Protein AF-A0A5N9E1M3-F1 (afdb_monomer_lite)

Sequence (69 aa):
MGYLKKYLDSHDKREMVEVIDQYRQEFLPLVVPITLLRHHLNRHPVPEWVKQQTYLNPDPRELMLRNHV

pLDDT: mean 77.13, std 12.43, range [50.97, 95.44]

Foldseek 3Di:
DPPCPVVDDPVLVVVLVVQVVCVVVVNDFPVVSLVSVLVSCVVDPHDPVVVVDCSSVPDPVVVVVSPDD

Radius of gyration: 12.52 Å; chains: 1; bounding box: 31×14×33 Å

Structure (mmCIF, N/CA/C/O backbone):
data_AF-A0A5N9E1M3-F1
#
_entry.id   AF-A0A5N9E1M3-F1
#
loop_
_atom_site.group_PDB
_atom_site.id
_atom_site.type_symbol
_atom_site.label_atom_id
_atom_site.label_alt_id
_atom_site.label_comp_id
_atom_site.label_asym_id
_atom_site.label_entity_id
_atom_site.label_seq_id
_atom_site.pdbx_PDB_ins_code
_atom_site.Cartn_x
_atom_site.Cartn_y
_atom_site.Cartn_z
_atom_site.occupancy
_atom_site.B_iso_or_equiv
_atom_site.auth_seq_id
_atom_site.auth_comp_id
_atom_site.auth_asym_id
_atom_site.auth_atom_id
_atom_site.pdbx_PDB_model_num
ATOM 1 N N . MET A 1 1 ? 4.687 6.976 6.675 1.00 59.06 1 MET A N 1
ATOM 2 C CA . MET A 1 1 ? 3.692 6.007 7.191 1.00 59.06 1 MET A CA 1
ATOM 3 C C . MET A 1 1 ? 2.411 6.758 7.544 1.00 59.06 1 MET A C 1
ATOM 5 O O . MET A 1 1 ? 2.374 7.387 8.595 1.00 59.06 1 MET A O 1
ATOM 9 N N . GLY A 1 2 ? 1.435 6.792 6.628 1.00 68.19 2 GLY A N 1
ATOM 10 C CA . GLY A 1 2 ? 0.154 7.505 6.773 1.00 68.19 2 GLY A CA 1
ATOM 11 C C . GLY A 1 2 ? -0.845 6.783 7.691 1.00 68.19 2 GLY A C 1
ATOM 12 O O . GLY A 1 2 ? -0.484 6.370 8.790 1.00 68.19 2 GLY A O 1
ATOM 13 N N . TYR A 1 3 ? -2.090 6.604 7.234 1.00 68.06 3 TYR A N 1
ATOM 14 C CA . TYR A 1 3 ? -3.222 6.035 7.994 1.00 68.06 3 TYR A CA 1
ATOM 15 C C . TYR A 1 3 ? -2.902 4.718 8.738 1.00 68.06 3 TYR A C 1
ATOM 17 O O . TYR A 1 3 ? -3.247 4.560 9.906 1.00 68.06 3 TYR A O 1
ATOM 25 N N . LEU A 1 4 ? -2.142 3.816 8.112 1.00 69.19 4 LEU A N 1
ATOM 26 C CA . LEU A 1 4 ? -1.754 2.512 8.668 1.00 69.19 4 LEU A CA 1
ATOM 27 C C . LEU A 1 4 ? -0.793 2.574 9.869 1.00 69.19 4 LEU A C 1
ATOM 29 O O . LEU A 1 4 ? -0.660 1.590 10.592 1.00 69.19 4 LEU A O 1
ATOM 33 N N . LYS A 1 5 ? -0.140 3.712 10.153 1.00 73.00 5 LYS A N 1
ATOM 34 C CA . LYS A 1 5 ? 0.869 3.806 11.232 1.00 73.00 5 LYS A CA 1
ATOM 35 C C . LYS A 1 5 ? 0.325 3.398 12.610 1.00 73.00 5 LYS A C 1
ATOM 37 O O . LYS A 1 5 ? 1.099 2.939 13.450 1.00 73.00 5 LYS A O 1
ATOM 42 N N . LYS A 1 6 ? -0.975 3.586 12.851 1.00 73.81 6 LYS A N 1
ATOM 43 C CA . LYS A 1 6 ? -1.645 3.247 14.118 1.00 73.81 6 LYS A CA 1
ATOM 44 C C . LYS A 1 6 ? -2.153 1.803 14.188 1.00 73.81 6 LYS A C 1
ATOM 46 O O . LYS A 1 6 ? -2.516 1.366 15.270 1.00 73.81 6 LYS A O 1
ATOM 51 N N . TYR A 1 7 ? -2.175 1.099 13.061 1.00 74.94 7 TYR A N 1
ATOM 52 C CA . TYR A 1 7 ? -2.783 -0.224 12.933 1.00 74.94 7 TYR A CA 1
ATOM 53 C C . TYR A 1 7 ? -1.753 -1.338 12.730 1.00 74.94 7 TYR A C 1
ATOM 55 O O . TYR A 1 7 ? -1.995 -2.465 13.136 1.00 74.94 7 TYR A O 1
ATOM 63 N N . LEU A 1 8 ? -0.589 -1.002 12.169 1.00 81.44 8 LEU A N 1
ATOM 64 C CA . LEU A 1 8 ? 0.527 -1.933 12.027 1.00 81.44 8 LEU A CA 1
ATOM 65 C C . LEU A 1 8 ? 1.287 -2.083 13.345 1.00 81.44 8 LEU A C 1
ATOM 67 O O . LEU A 1 8 ? 1.646 -1.077 13.983 1.00 81.44 8 LEU A O 1
ATOM 71 N N . ASP A 1 9 ? 1.599 -3.320 13.709 1.00 84.62 9 ASP A N 1
ATOM 72 C CA . ASP A 1 9 ? 2.537 -3.596 14.787 1.00 84.62 9 ASP A CA 1
ATOM 73 C C . ASP A 1 9 ? 3.989 -3.272 14.365 1.00 84.62 9 ASP A C 1
ATOM 75 O O . ASP A 1 9 ? 4.271 -2.792 13.261 1.00 84.62 9 ASP A O 1
ATOM 79 N N . SER A 1 10 ? 4.935 -3.437 15.286 1.00 85.94 10 SER A N 1
ATOM 80 C CA . SER A 1 10 ? 6.347 -3.126 15.029 1.00 85.94 10 SER A CA 1
ATOM 81 C C . SER A 1 10 ? 7.019 -4.089 14.044 1.00 85.94 10 SER A C 1
ATOM 83 O O . SER A 1 10 ? 8.077 -3.758 13.506 1.00 85.94 10 SER A O 1
ATOM 85 N N . HIS A 1 11 ? 6.467 -5.283 13.844 1.00 87.38 11 HIS A N 1
ATOM 86 C CA . HIS A 1 11 ? 6.958 -6.253 12.874 1.00 87.38 11 HIS A CA 1
ATOM 87 C C . HIS A 1 11 ? 6.483 -5.869 11.469 1.00 87.38 11 HIS A C 1
ATOM 89 O O . HIS A 1 11 ? 7.314 -5.583 10.609 1.00 87.38 11 HIS A O 1
ATOM 95 N N . ASP A 1 12 ? 5.175 -5.695 11.291 1.00 87.12 12 ASP A N 1
ATOM 96 C CA . ASP A 1 12 ? 4.548 -5.307 10.024 1.00 87.12 12 ASP A CA 1
ATOM 97 C C . ASP A 1 12 ? 5.093 -3.974 9.491 1.00 87.12 12 ASP A C 1
ATOM 99 O O . ASP A 1 12 ? 5.295 -3.774 8.294 1.00 87.12 12 ASP A O 1
ATOM 103 N N . LYS A 1 13 ? 5.384 -3.023 10.390 1.00 87.56 13 LYS A N 1
ATOM 104 C CA . LYS A 1 13 ? 6.033 -1.758 10.012 1.00 87.56 13 LYS A CA 1
ATOM 105 C C . LYS A 1 13 ? 7.411 -1.967 9.403 1.00 87.56 13 LYS A C 1
ATOM 107 O O . LYS A 1 13 ? 7.762 -1.225 8.489 1.00 87.56 13 LYS A O 1
ATOM 112 N N . ARG A 1 14 ? 8.203 -2.895 9.946 1.00 90.44 14 ARG A N 1
ATOM 113 C CA . ARG A 1 14 ? 9.557 -3.171 9.453 1.00 90.44 14 ARG A CA 1
ATOM 114 C C . ARG A 1 14 ? 9.494 -3.851 8.098 1.00 90.44 14 ARG A C 1
ATOM 116 O O . ARG A 1 14 ? 10.124 -3.350 7.176 1.00 90.44 14 ARG A O 1
ATOM 123 N N . GLU A 1 15 ? 8.655 -4.873 7.970 1.00 91.75 15 GLU A N 1
ATOM 1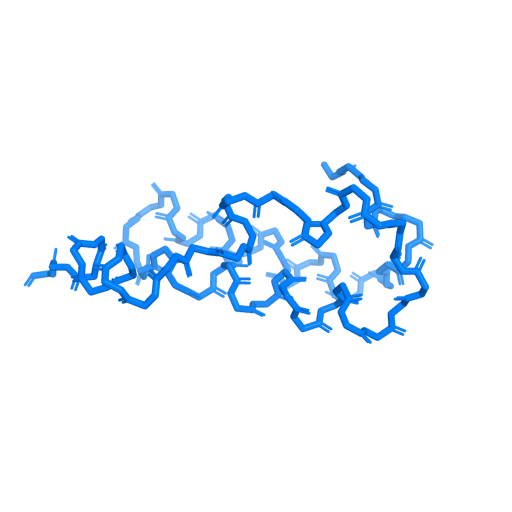24 C CA . GLU A 1 15 ? 8.414 -5.562 6.701 1.00 91.75 15 GLU A CA 1
ATOM 125 C C . GLU A 1 15 ? 7.965 -4.580 5.610 1.00 91.75 15 GLU A C 1
ATOM 127 O O . GLU A 1 15 ? 8.535 -4.533 4.524 1.00 91.75 15 GLU A O 1
ATOM 132 N N . MET A 1 16 ? 7.011 -3.697 5.920 1.00 90.88 16 MET A N 1
ATOM 133 C CA . MET A 1 16 ? 6.546 -2.688 4.969 1.00 90.88 16 MET A CA 1
ATOM 134 C C . MET A 1 16 ? 7.653 -1.713 4.543 1.00 90.88 16 MET A C 1
ATOM 136 O O . MET A 1 16 ? 7.729 -1.344 3.372 1.00 90.88 16 MET A O 1
ATOM 140 N N . VAL A 1 17 ? 8.496 -1.256 5.476 1.00 91.44 17 VAL A N 1
ATOM 141 C CA . VAL A 1 17 ? 9.632 -0.378 5.139 1.00 91.44 17 VAL A CA 1
ATOM 142 C C . VAL A 1 17 ? 10.621 -1.106 4.239 1.00 91.44 17 VAL A C 1
ATOM 144 O O . VAL A 1 17 ? 11.059 -0.529 3.250 1.00 91.44 17 VAL A O 1
ATOM 147 N N . GLU A 1 18 ? 10.936 -2.357 4.560 1.00 94.31 18 GLU A N 1
ATOM 148 C CA . GLU A 1 18 ? 11.882 -3.175 3.808 1.00 94.31 18 GLU A CA 1
ATOM 149 C C . GLU A 1 18 ? 11.401 -3.432 2.378 1.00 94.31 18 GLU A C 1
ATOM 151 O O . GLU A 1 18 ? 12.139 -3.183 1.431 1.00 94.31 18 GLU A O 1
ATOM 156 N N . VAL A 1 19 ? 10.139 -3.825 2.196 1.00 93.38 19 VAL A N 1
ATOM 157 C CA . VAL A 1 19 ? 9.566 -4.062 0.862 1.00 93.38 19 VAL A CA 1
ATOM 158 C C . VAL A 1 19 ? 9.525 -2.775 0.030 1.00 93.38 19 VAL A C 1
ATOM 160 O O . VAL A 1 19 ? 9.791 -2.804 -1.172 1.00 93.38 19 VAL A O 1
ATOM 163 N N . ILE A 1 20 ? 9.215 -1.628 0.647 1.00 91.06 20 ILE A N 1
ATOM 164 C CA . ILE A 1 20 ? 9.264 -0.328 -0.041 1.00 91.06 20 ILE A CA 1
ATOM 165 C C . ILE A 1 20 ? 10.698 0.011 -0.455 1.00 91.06 20 ILE A C 1
ATOM 167 O O . ILE A 1 20 ? 10.901 0.529 -1.552 1.00 91.06 20 ILE A O 1
ATOM 171 N N . ASP A 1 21 ? 11.678 -0.251 0.406 1.00 94.38 21 ASP A N 1
ATOM 172 C CA . ASP A 1 21 ? 13.084 0.022 0.119 1.00 94.38 21 ASP A CA 1
ATOM 173 C C . ASP A 1 21 ? 13.611 -0.872 -1.012 1.00 94.38 21 ASP A C 1
ATOM 175 O O . ASP A 1 21 ? 14.180 -0.372 -1.980 1.00 94.38 21 ASP A O 1
ATOM 179 N N . GLN A 1 22 ? 13.299 -2.168 -0.973 1.00 93.12 22 GLN A N 1
ATOM 180 C CA . GLN A 1 22 ? 13.634 -3.112 -2.039 1.00 93.12 22 GLN A CA 1
ATOM 181 C C . GLN A 1 22 ? 12.969 -2.744 -3.374 1.00 93.12 22 GLN A C 1
ATOM 183 O O . GLN A 1 22 ? 13.613 -2.831 -4.416 1.00 93.12 22 GLN A O 1
ATOM 188 N N . TYR A 1 23 ? 11.718 -2.265 -3.362 1.00 91.31 23 TYR A N 1
ATOM 189 C CA . TYR A 1 23 ? 11.080 -1.717 -4.566 1.00 91.31 23 TYR A CA 1
ATOM 190 C C . TYR A 1 23 ? 11.818 -0.480 -5.097 1.00 91.31 23 TYR A C 1
ATOM 192 O O . TYR A 1 23 ? 12.057 -0.367 -6.296 1.00 91.31 23 TYR A O 1
ATOM 200 N N . ARG A 1 24 ? 12.209 0.454 -4.219 1.00 90.00 24 ARG A N 1
ATOM 201 C CA . ARG A 1 24 ? 12.945 1.667 -4.620 1.00 90.00 24 ARG A CA 1
ATOM 202 C C . ARG A 1 24 ? 14.314 1.367 -5.223 1.00 90.00 24 ARG A C 1
ATOM 204 O O . ARG A 1 24 ? 14.807 2.179 -5.996 1.00 90.00 24 ARG A O 1
ATOM 211 N N . GLN A 1 25 ? 14.915 0.248 -4.833 1.00 95.44 25 GLN A N 1
ATOM 212 C CA . GLN A 1 25 ? 16.169 -0.261 -5.382 1.00 95.44 25 GLN A CA 1
ATOM 213 C C . GLN A 1 25 ? 15.955 -1.186 -6.596 1.00 95.44 25 GLN A C 1
ATOM 215 O O . GLN A 1 25 ? 16.901 -1.822 -7.042 1.00 95.44 25 GLN A O 1
ATOM 220 N N . GLU A 1 26 ? 14.725 -1.276 -7.118 1.00 90.69 26 GLU A N 1
ATOM 221 C CA . GLU A 1 26 ? 14.336 -2.114 -8.266 1.00 90.69 26 GLU A CA 1
ATOM 222 C C . GLU A 1 26 ? 14.518 -3.630 -8.046 1.00 90.69 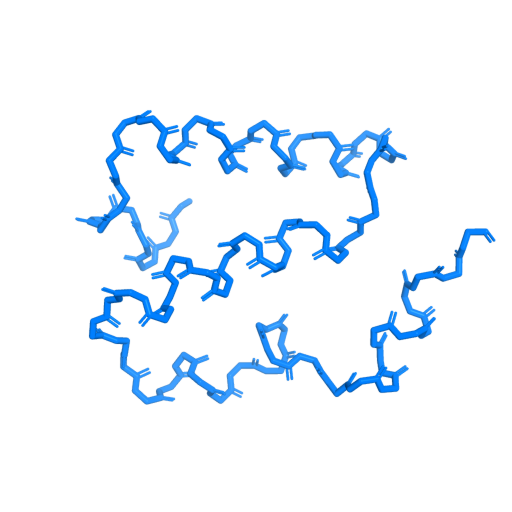26 GLU A C 1
ATOM 224 O O . GLU A 1 26 ? 14.384 -4.420 -8.977 1.00 90.69 26 GLU A O 1
ATOM 229 N N . PHE A 1 27 ? 14.750 -4.072 -6.804 1.00 91.31 27 PHE A N 1
ATOM 230 C CA . PHE A 1 27 ? 14.857 -5.495 -6.463 1.00 91.31 27 PHE A CA 1
ATOM 231 C C . PHE A 1 27 ? 13.507 -6.210 -6.427 1.00 91.31 27 PHE A C 1
ATOM 233 O O . PHE A 1 27 ? 13.446 -7.425 -6.612 1.00 91.31 27 PHE A O 1
ATOM 240 N N . LEU A 1 28 ? 12.426 -5.471 -6.171 1.00 89.12 28 LEU A N 1
ATOM 241 C CA . LEU A 1 28 ? 11.068 -5.999 -6.159 1.00 89.12 28 LEU A CA 1
ATOM 242 C C . LEU A 1 28 ? 10.157 -5.196 -7.087 1.00 89.12 28 LEU A C 1
ATOM 244 O O . LEU A 1 28 ? 10.280 -3.974 -7.160 1.00 89.12 28 LEU A O 1
ATOM 248 N N . PRO A 1 29 ? 9.178 -5.845 -7.737 1.00 88.44 29 PRO A N 1
ATOM 249 C CA . PRO A 1 29 ? 8.185 -5.140 -8.528 1.00 88.44 29 PRO A CA 1
ATOM 250 C C . PRO A 1 29 ? 7.186 -4.400 -7.630 1.00 88.44 29 PRO A C 1
ATOM 252 O O . PRO A 1 29 ? 6.870 -4.833 -6.519 1.00 88.44 29 PRO A O 1
ATOM 255 N N . LEU A 1 30 ? 6.606 -3.315 -8.155 1.00 83.62 30 LEU A N 1
ATOM 256 C CA . LEU A 1 30 ? 5.641 -2.457 -7.450 1.00 83.62 30 LEU A CA 1
ATOM 257 C C . LEU A 1 30 ? 4.418 -3.225 -6.908 1.00 83.62 30 LEU A C 1
ATOM 259 O O . LEU A 1 30 ? 3.802 -2.811 -5.923 1.00 83.62 30 LEU A O 1
ATOM 263 N N . VAL A 1 31 ? 4.060 -4.358 -7.520 1.00 85.69 31 VAL A N 1
ATOM 264 C CA . VAL A 1 31 ? 2.938 -5.193 -7.067 1.00 85.69 31 VAL A CA 1
ATOM 265 C C . VAL A 1 31 ? 3.129 -5.724 -5.640 1.00 85.69 31 VAL A C 1
ATOM 267 O O . VAL A 1 31 ? 2.138 -5.890 -4.928 1.00 85.69 31 VAL A O 1
ATOM 270 N N . VAL A 1 32 ? 4.370 -5.936 -5.185 1.00 88.31 32 VAL A N 1
ATOM 271 C CA . VAL A 1 32 ? 4.660 -6.481 -3.847 1.00 88.31 32 VAL A CA 1
ATOM 272 C C . VAL A 1 32 ? 4.288 -5.490 -2.735 1.00 88.31 32 VAL A C 1
ATOM 274 O O . VAL A 1 32 ? 3.417 -5.833 -1.928 1.00 88.31 32 VAL A O 1
ATOM 277 N N . PRO A 1 33 ? 4.824 -4.247 -2.692 1.00 88.38 33 PRO A N 1
ATOM 278 C CA . PRO A 1 33 ? 4.419 -3.274 -1.678 1.00 88.38 33 PRO A CA 1
ATOM 279 C C . PRO A 1 33 ? 2.925 -2.941 -1.748 1.00 88.38 33 PRO A C 1
ATOM 281 O O . PRO A 1 33 ? 2.303 -2.765 -0.703 1.00 88.38 33 PRO A O 1
ATOM 284 N N . ILE A 1 34 ? 2.315 -2.899 -2.943 1.00 85.69 34 ILE A N 1
ATOM 285 C CA . ILE A 1 34 ? 0.867 -2.657 -3.081 1.00 85.69 34 ILE A CA 1
ATOM 286 C C . ILE A 1 34 ? 0.058 -3.795 -2.452 1.00 85.69 34 ILE A C 1
ATOM 288 O O . ILE A 1 34 ? -0.889 -3.538 -1.707 1.00 85.69 34 ILE A O 1
ATOM 292 N N . THR A 1 35 ? 0.426 -5.048 -2.721 1.00 86.50 35 THR A N 1
ATOM 293 C CA . THR A 1 35 ? -0.279 -6.218 -2.182 1.00 86.50 35 THR A CA 1
ATOM 294 C C . THR A 1 35 ? -0.191 -6.267 -0.662 1.00 86.50 35 THR A C 1
ATOM 296 O O . THR A 1 35 ? -1.212 -6.470 -0.002 1.00 86.50 35 THR A O 1
ATOM 299 N N . LEU A 1 36 ? 0.989 -5.999 -0.095 1.00 87.69 36 LEU A N 1
ATOM 300 C CA . LEU A 1 36 ? 1.170 -5.939 1.355 1.00 87.69 36 LEU A CA 1
ATOM 301 C C . LEU A 1 36 ? 0.336 -4.802 1.970 1.00 87.69 36 LEU A C 1
ATOM 303 O O . LEU A 1 36 ? -0.355 -4.997 2.970 1.00 87.69 36 LEU A O 1
ATOM 307 N N . LEU A 1 37 ? 0.298 -3.627 1.330 1.00 84.62 37 LEU A N 1
ATOM 308 C CA . LEU A 1 37 ? -0.539 -2.515 1.793 1.00 84.62 37 LEU A CA 1
ATOM 309 C C . LEU A 1 37 ? -2.025 -2.889 1.798 1.00 84.62 37 LEU A C 1
ATOM 311 O O . LEU A 1 37 ? -2.713 -2.643 2.789 1.00 84.62 37 LEU A O 1
ATOM 315 N N . ARG A 1 38 ? -2.516 -3.528 0.729 1.00 82.31 38 ARG A N 1
ATOM 316 C CA . ARG A 1 38 ? -3.898 -4.031 0.647 1.00 82.31 38 ARG A CA 1
ATOM 317 C C . ARG A 1 38 ? -4.191 -5.069 1.725 1.00 82.31 38 ARG A C 1
ATOM 319 O O . ARG A 1 38 ? -5.268 -5.023 2.315 1.00 82.31 38 ARG A O 1
ATOM 326 N N . HIS A 1 39 ? -3.249 -5.975 1.994 1.00 85.50 39 HIS A N 1
ATOM 327 C CA . HIS A 1 39 ? -3.388 -6.987 3.039 1.00 85.50 39 HIS A CA 1
ATOM 328 C C . HIS A 1 39 ? -3.685 -6.341 4.394 1.00 85.50 39 HIS A C 1
ATOM 330 O O . HIS A 1 39 ? -4.686 -6.679 5.023 1.00 85.50 39 HIS A O 1
ATOM 336 N N . HIS A 1 40 ? -2.881 -5.360 4.810 1.00 83.00 40 HIS A N 1
ATOM 337 C CA . HIS A 1 40 ? -3.113 -4.681 6.084 1.00 83.00 40 HIS A CA 1
ATOM 338 C C . HIS A 1 40 ? -4.393 -3.841 6.070 1.00 83.00 40 HIS A C 1
ATOM 340 O O . HIS A 1 40 ? -5.152 -3.864 7.034 1.00 83.00 40 HIS A O 1
ATOM 346 N N . LEU A 1 41 ? -4.693 -3.143 4.972 1.00 79.50 41 LEU A N 1
ATOM 347 C CA . LEU A 1 41 ? -5.924 -2.353 4.862 1.00 79.50 41 LEU A CA 1
ATOM 348 C C . LEU A 1 41 ? -7.193 -3.212 4.968 1.00 79.50 41 LEU A C 1
ATOM 350 O O . LEU A 1 41 ? -8.152 -2.787 5.599 1.00 79.50 41 LEU A O 1
ATOM 354 N N . ASN A 1 42 ? -7.196 -4.433 4.433 1.00 80.56 42 ASN A N 1
ATOM 355 C CA . ASN A 1 42 ? -8.346 -5.339 4.532 1.00 80.56 42 ASN A CA 1
ATOM 356 C C . ASN A 1 42 ? -8.579 -5.889 5.950 1.00 80.56 42 ASN A C 1
ATOM 358 O O . ASN A 1 42 ? -9.675 -6.359 6.248 1.00 80.56 42 ASN A O 1
ATOM 362 N N . ARG A 1 43 ? -7.567 -5.852 6.825 1.00 80.88 43 ARG A N 1
ATOM 363 C CA . ARG A 1 43 ? -7.645 -6.373 8.204 1.00 80.88 43 ARG A CA 1
ATOM 364 C C . ARG A 1 43 ? -8.058 -5.324 9.231 1.00 80.88 43 ARG A C 1
ATOM 366 O O . ARG A 1 43 ? -8.249 -5.654 10.400 1.00 80.88 43 ARG A O 1
ATOM 373 N N . HIS A 1 44 ? -8.210 -4.073 8.809 1.00 75.62 44 HIS A N 1
ATOM 374 C CA . HIS A 1 44 ? -8.598 -2.967 9.672 1.00 75.62 44 HIS A CA 1
ATOM 375 C C . HIS A 1 44 ? -9.845 -2.269 9.125 1.00 75.62 44 HIS A C 1
ATOM 377 O O . HIS A 1 44 ? -10.086 -2.294 7.918 1.00 75.62 44 HIS A O 1
ATOM 383 N N . PRO A 1 45 ? -10.654 -1.629 9.986 1.00 69.25 45 PRO A N 1
ATOM 384 C CA . PRO A 1 45 ? -11.755 -0.795 9.527 1.00 69.25 45 PRO A CA 1
ATOM 385 C C . PRO A 1 45 ? -11.179 0.404 8.769 1.00 69.25 45 PRO A C 1
ATOM 387 O O . PRO A 1 45 ? -10.766 1.398 9.365 1.00 69.25 45 PRO A O 1
ATOM 390 N N . VAL A 1 46 ? -11.101 0.283 7.445 1.00 70.56 46 VAL A N 1
ATOM 391 C CA . VAL A 1 46 ? -10.620 1.351 6.576 1.00 70.56 46 VAL A CA 1
ATOM 392 C C . VAL A 1 46 ? -11.767 2.285 6.194 1.00 70.56 46 VAL A C 1
ATOM 394 O O . VAL A 1 46 ? -12.850 1.813 5.837 1.00 70.56 46 VAL A O 1
ATOM 397 N N . PRO A 1 47 ? -11.555 3.609 6.243 1.00 73.25 47 PRO A N 1
ATOM 398 C CA . PRO A 1 47 ? -12.515 4.580 5.759 1.00 73.25 47 PRO A CA 1
ATOM 399 C C . PRO A 1 47 ? -12.819 4.342 4.282 1.00 73.25 47 PRO A C 1
ATOM 401 O O . PRO A 1 47 ? -11.939 3.952 3.517 1.00 73.25 47 PRO A O 1
ATOM 404 N N . GLU A 1 48 ? -14.042 4.648 3.859 1.00 70.88 48 GLU A N 1
ATOM 405 C CA . GLU A 1 48 ? -14.493 4.388 2.487 1.00 70.88 48 GLU A CA 1
ATOM 406 C C . GLU A 1 48 ? -13.609 5.068 1.422 1.00 70.88 48 GLU A C 1
ATOM 408 O O . GLU A 1 48 ? -13.348 4.493 0.369 1.00 70.88 48 GLU A O 1
ATOM 413 N N . TRP A 1 49 ? -13.032 6.234 1.735 1.00 70.38 49 TRP A N 1
ATOM 414 C CA . TRP A 1 49 ? -12.102 6.941 0.845 1.00 70.38 49 TRP A CA 1
ATOM 415 C C . TRP A 1 49 ? -10.811 6.161 0.546 1.00 70.38 49 TRP A C 1
ATOM 417 O O . TRP A 1 49 ? -10.200 6.379 -0.495 1.00 70.38 49 TRP A O 1
ATOM 427 N N . VAL A 1 50 ? -10.393 5.234 1.416 1.00 70.81 50 VAL A N 1
ATOM 428 C CA . VAL A 1 50 ? -9.219 4.374 1.179 1.00 70.81 50 VAL A CA 1
ATOM 429 C C . VAL A 1 50 ? -9.501 3.383 0.054 1.00 70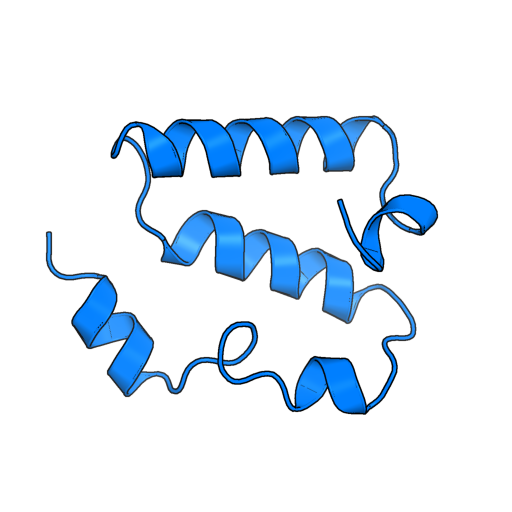.81 50 VAL A C 1
ATOM 431 O O . VAL A 1 50 ? -8.642 3.148 -0.792 1.00 70.81 50 VAL A O 1
ATOM 434 N N . LYS A 1 51 ? -10.716 2.824 0.014 1.00 66.06 51 LYS A N 1
ATOM 435 C CA . LYS A 1 51 ? -11.126 1.853 -1.012 1.00 66.06 51 LYS A CA 1
ATOM 436 C C . LYS A 1 51 ? -11.242 2.483 -2.399 1.00 66.06 51 LYS A C 1
ATOM 438 O O . LYS A 1 51 ? -11.132 1.783 -3.401 1.00 66.06 51 LYS A O 1
ATOM 443 N N . GLN A 1 52 ? -11.446 3.797 -2.444 1.00 68.94 52 GLN A N 1
ATOM 444 C CA . GLN A 1 52 ? -11.570 4.580 -3.672 1.00 68.94 52 GLN A CA 1
ATOM 445 C C . GLN A 1 52 ?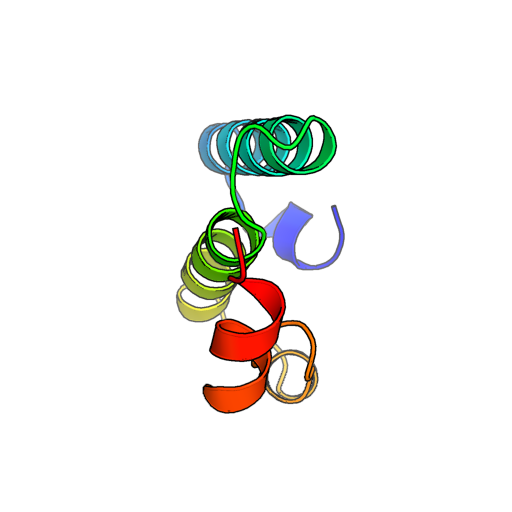 -10.214 5.031 -4.240 1.00 68.94 52 GLN A C 1
ATOM 447 O O . GLN A 1 52 ? -10.173 5.608 -5.324 1.00 68.94 52 GLN A O 1
ATOM 452 N N . G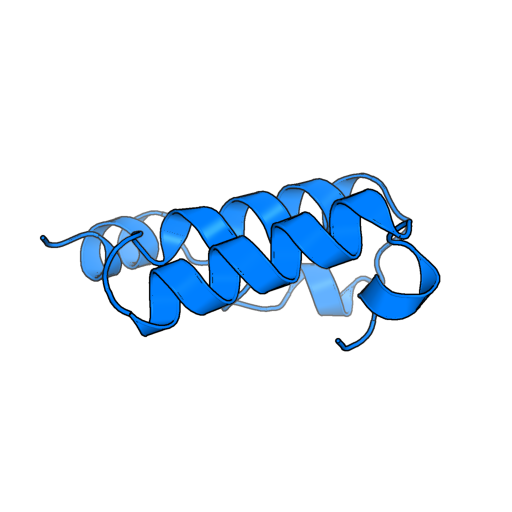LN A 1 53 ? -9.094 4.786 -3.548 1.00 71.19 53 GLN A N 1
ATOM 453 C CA . GLN A 1 53 ? -7.779 5.162 -4.065 1.00 71.19 53 GLN A CA 1
ATOM 454 C C . GLN A 1 53 ? -7.337 4.227 -5.194 1.00 71.19 53 GLN A C 1
ATOM 456 O O . GLN A 1 53 ? -6.955 3.083 -4.948 1.00 71.19 53 GLN A O 1
ATOM 461 N N . THR A 1 54 ? -7.269 4.757 -6.417 1.00 65.00 54 THR A N 1
ATOM 462 C CA . THR A 1 54 ? -6.763 4.058 -7.614 1.00 65.00 54 THR A CA 1
ATOM 463 C C . THR A 1 54 ? -5.361 3.481 -7.412 1.00 65.00 54 THR A C 1
ATOM 465 O O . THR A 1 54 ? -5.046 2.420 -7.922 1.00 65.00 54 THR A O 1
ATOM 468 N N . TYR A 1 55 ? -4.513 4.126 -6.608 1.00 67.06 55 TYR A N 1
ATOM 469 C CA . TYR A 1 55 ? -3.168 3.620 -6.314 1.00 67.06 55 TYR A CA 1
ATOM 470 C C . TYR A 1 55 ? -3.165 2.338 -5.458 1.00 67.06 55 TYR A C 1
ATOM 472 O O . TYR A 1 55 ? -2.272 1.506 -5.586 1.00 67.06 55 TYR A O 1
ATOM 480 N N . LEU A 1 56 ? -4.158 2.175 -4.577 1.00 64.94 56 LEU A N 1
ATOM 481 C CA . LEU A 1 56 ? -4.299 1.006 -3.696 1.00 64.94 56 LEU A CA 1
ATOM 482 C C . LEU A 1 56 ? -5.193 -0.071 -4.301 1.00 64.94 56 LEU A C 1
ATOM 484 O O . LEU A 1 56 ? -5.090 -1.245 -3.945 1.00 64.94 56 LEU A O 1
ATOM 488 N N . ASN A 1 57 ? -6.054 0.327 -5.229 1.00 64.62 57 ASN A N 1
ATOM 489 C CA . ASN A 1 57 ? -6.882 -0.563 -6.011 1.00 64.62 57 ASN A CA 1
ATOM 490 C C . ASN A 1 57 ? -6.697 -0.278 -7.509 1.00 64.62 57 ASN A C 1
ATOM 492 O O . ASN A 1 57 ? -7.646 0.159 -8.161 1.00 64.62 57 ASN A O 1
ATOM 496 N N . PRO A 1 58 ? -5.476 -0.474 -8.043 1.00 63.50 58 PRO A N 1
ATOM 497 C CA . PRO A 1 58 ? -5.241 -0.302 -9.467 1.00 63.50 58 PRO A CA 1
ATOM 498 C C . PRO A 1 58 ? -6.079 -1.321 -10.231 1.00 63.50 58 PRO A C 1
ATOM 500 O O . PRO A 1 58 ? -6.254 -2.461 -9.781 1.00 63.50 58 PRO A O 1
ATOM 503 N N . ASP A 1 59 ? -6.610 -0.907 -11.377 1.00 62.50 59 ASP A N 1
ATOM 504 C CA . ASP A 1 59 ? -7.312 -1.825 -12.267 1.00 62.50 59 ASP A CA 1
ATOM 505 C C . ASP A 1 59 ? -6.346 -2.968 -12.654 1.00 62.50 59 ASP A C 1
ATOM 507 O O . ASP A 1 59 ? -5.154 -2.710 -12.861 1.00 62.50 59 ASP A O 1
ATOM 511 N N . PRO A 1 60 ? -6.804 -4.230 -12.761 1.00 60.34 60 PRO A N 1
ATOM 512 C CA . PRO A 1 60 ? -5.948 -5.349 -13.164 1.00 60.34 60 PRO A CA 1
ATOM 513 C C . PRO A 1 60 ? -5.117 -5.067 -14.427 1.00 60.34 60 PRO A C 1
ATOM 515 O O . PRO A 1 60 ? -3.981 -5.529 -14.542 1.00 60.34 60 PRO A O 1
ATOM 518 N N . ARG A 1 61 ? -5.646 -4.248 -15.345 1.00 58.16 61 ARG A N 1
ATOM 519 C CA . ARG A 1 61 ? -4.947 -3.803 -16.557 1.00 58.16 61 ARG A CA 1
ATOM 520 C C . ARG A 1 61 ? -3.773 -2.869 -16.248 1.00 58.16 61 ARG A C 1
ATOM 522 O O . ARG A 1 61 ? -2.722 -2.999 -16.865 1.00 58.16 61 ARG A O 1
ATOM 529 N N . GLU A 1 62 ? -3.900 -1.971 -15.271 1.00 62.31 62 GLU A N 1
ATOM 530 C CA . GLU A 1 62 ? -2.803 -1.095 -14.831 1.00 62.31 62 GLU A CA 1
ATOM 531 C C . GLU A 1 62 ? -1.699 -1.871 -14.105 1.00 62.31 62 GLU A C 1
ATOM 533 O O . GLU A 1 62 ? -0.521 -1.543 -14.252 1.00 62.31 62 GLU A O 1
ATOM 538 N N . LEU A 1 63 ? -2.057 -2.920 -13.357 1.00 61.28 63 LEU A N 1
ATOM 539 C CA . LEU A 1 63 ? -1.082 -3.806 -12.714 1.00 61.28 63 LEU A CA 1
ATOM 540 C C . LEU A 1 63 ? -0.237 -4.564 -13.742 1.00 61.28 63 LEU A C 1
ATOM 542 O O . LEU A 1 63 ? 0.974 -4.649 -13.571 1.00 61.28 63 LEU A O 1
ATOM 546 N N . MET A 1 64 ? -0.846 -5.069 -14.821 1.00 59.84 64 MET A N 1
ATOM 547 C CA . MET A 1 64 ? -0.110 -5.729 -15.909 1.00 59.84 64 MET A CA 1
ATOM 548 C C . MET A 1 64 ? 0.824 -4.767 -16.653 1.00 59.84 64 MET A C 1
ATOM 550 O O . MET A 1 64 ? 1.941 -5.145 -16.994 1.00 59.84 64 MET A O 1
ATOM 554 N N . LEU A 1 65 ? 0.397 -3.520 -16.872 1.00 57.88 65 LEU A N 1
ATOM 555 C CA . LEU A 1 65 ? 1.217 -2.504 -17.544 1.00 57.88 65 LEU A CA 1
ATOM 556 C C . LEU A 1 65 ? 2.421 -2.060 -16.699 1.00 57.88 65 LEU A C 1
ATOM 558 O O . LEU A 1 65 ? 3.468 -1.745 -17.253 1.00 57.88 65 LEU A O 1
ATOM 562 N N . ARG A 1 66 ? 2.289 -2.051 -15.367 1.00 59.53 66 ARG A N 1
ATOM 563 C CA . ARG A 1 66 ? 3.369 -1.681 -14.431 1.00 59.53 66 ARG A CA 1
ATOM 564 C C . ARG A 1 66 ? 4.251 -2.858 -13.999 1.00 59.53 66 ARG A C 1
ATOM 566 O O . ARG A 1 66 ? 5.240 -2.634 -13.312 1.00 59.53 66 ARG A O 1
AT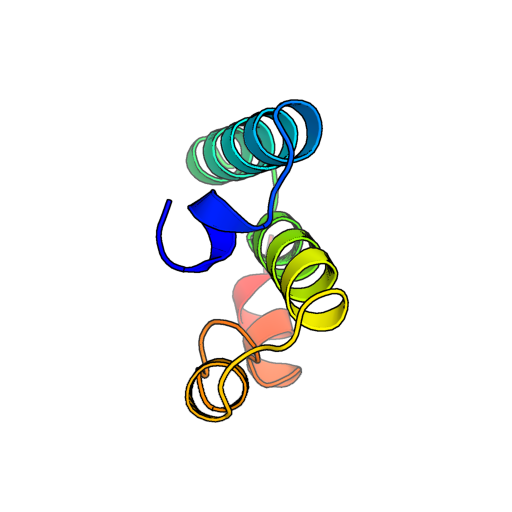OM 573 N N . ASN A 1 67 ? 3.892 -4.083 -14.388 1.00 54.53 67 ASN A N 1
ATOM 574 C CA . ASN A 1 67 ? 4.669 -5.309 -14.165 1.00 54.53 67 ASN A CA 1
ATOM 575 C C . ASN A 1 67 ? 5.512 -5.717 -15.386 1.00 54.53 67 ASN A C 1
ATOM 577 O O . ASN A 1 67 ? 5.999 -6.844 -15.422 1.00 54.53 67 ASN A O 1
ATOM 581 N N . HIS A 1 68 ? 5.673 -4.850 -16.391 1.00 50.97 68 HIS A N 1
ATOM 582 C CA . HIS A 1 68 ? 6.615 -5.130 -17.472 1.00 50.97 68 HIS A CA 1
ATOM 583 C C . HIS A 1 68 ? 8.047 -5.000 -16.941 1.00 50.97 68 HIS A C 1
ATOM 585 O O . HIS A 1 68 ? 8.545 -3.892 -16.744 1.00 50.97 68 HIS A O 1
ATOM 591 N N . VAL A 1 69 ? 8.643 -6.160 -16.676 1.00 53.00 69 VAL A N 1
ATOM 592 C CA . VAL A 1 69 ? 10.079 -6.398 -16.502 1.00 53.00 69 VAL A CA 1
ATOM 593 C C . VAL A 1 69 ? 10.654 -6.846 -17.837 1.00 53.00 69 VAL A C 1
ATOM 595 O O . VAL A 1 69 ? 9.949 -7.616 -18.532 1.00 53.00 69 VAL A O 1
#

Secondary structure (DSSP, 8-state):
--GGGGTS-HHHHHHHHHHHHHHHTTSS-THHHHHHHHHHHHTS---HHHHT-TTTS--HHHHHHHT--